Protein AF-A6JVK9-F1 (afdb_monomer_lite)

Secondary structure (DSSP, 8-state):
-HHHHHTTT-SS--HHHHHHHHHHHH-S-HHHHHHHHTT--S-GGGGGGGGGT-HHHHS-HHHHTTPPP----TT--SS--GGGG-TTT-GGGS-HHHHHT--SEEEEEEEE-TTHHHHHHHHHHHHHTT--EEEEEEEEEETTGGGGGSTTT--HHHHHHHHHHHHHHHHH-

Foldseek 3Di:
DLLLVQQCPFPPDHNLNVLVVLVVVQDPDVVLSVCVVQLENAAPPCPVLCVLVQLVVQPDPVSCPVPDDDHGRHHPDVDDGVVVQDCVSPVSNDDLVVLLPDAAEEAEAEQNESCRSSSSSVQVSSVVSPHHYHYDYHDHDYPPLLVQCDPPRVDPSNVVVVVVVVVVVVVPD

Sequence (173 aa):
MPSHREYEHGPFLSREIGIKLAHLYVTEDIALHQAMQRNEHMPQGSRHLFKFVNWSDFLPEKYKKNHVYNEPTLGKLNVFYPALMDSRLSPLLASDSQLQSLPLTYILTCEHDVLRDEGLIYITRLRNVGVQVAHDHIEEGIHGVMSLIAMPYNLQLGLKVGEKYISWLEKNL

Radius of gyration: 17.11 Å; chains: 1; bounding box: 40×34×46 Å

Organism: Rattus norvegicus (NCBI:txid10116)

Structure (mmCIF, N/CA/C/O backbone):
data_AF-A6JVK9-F1
#
_entry.id   AF-A6JVK9-F1
#
loop_
_atom_site.group_PDB
_atom_site.id
_atom_site.type_symbol
_atom_site.label_atom_id
_atom_site.label_alt_id
_atom_site.label_comp_id
_atom_site.label_asym_id
_atom_site.label_entity_id
_atom_site.label_seq_id
_atom_site.pdbx_PDB_ins_code
_atom_site.Cartn_x
_atom_site.Cartn_y
_atom_site.Cartn_z
_atom_site.occupancy
_atom_site.B_iso_or_equiv
_atom_site.auth_seq_id
_atom_site.auth_comp_id
_atom_site.auth_asym_id
_atom_site.auth_atom_id
_atom_site.pdbx_PDB_model_num
ATOM 1 N N . MET A 1 1 ? 2.927 8.130 -6.822 1.00 93.56 1 MET A N 1
ATOM 2 C CA . MET A 1 1 ? 1.633 8.806 -6.594 1.00 93.56 1 MET A CA 1
ATOM 3 C C . MET A 1 1 ? 1.895 10.147 -5.897 1.00 93.56 1 MET A C 1
ATOM 5 O O . MET A 1 1 ? 3.062 10.380 -5.575 1.00 93.56 1 MET A O 1
ATOM 9 N N . PRO A 1 2 ? 0.915 11.055 -5.735 1.00 97.06 2 PRO A N 1
ATOM 10 C CA . PRO A 1 2 ? 1.065 12.268 -4.923 1.00 97.06 2 PRO A CA 1
ATOM 11 C C . PRO A 1 2 ? 1.734 12.039 -3.558 1.00 97.06 2 PRO A C 1
ATOM 13 O O . PRO A 1 2 ? 2.729 12.700 -3.264 1.00 97.06 2 PRO A O 1
ATOM 16 N N . SER A 1 3 ? 1.299 11.039 -2.784 1.00 97.56 3 SER A N 1
ATOM 17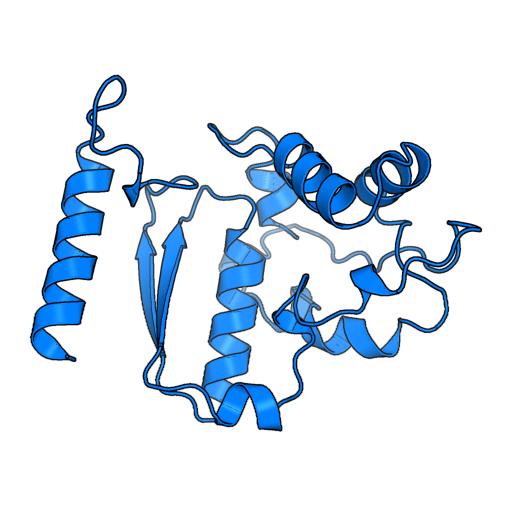 C CA . SER A 1 3 ? 1.880 10.678 -1.476 1.00 97.56 3 SER A CA 1
ATOM 18 C C . SER A 1 3 ? 3.382 10.372 -1.542 1.00 97.56 3 SER A C 1
ATOM 20 O O . SER A 1 3 ? 4.144 10.812 -0.685 1.00 97.56 3 SER A O 1
ATOM 22 N N . HIS A 1 4 ? 3.843 9.692 -2.600 1.00 96.06 4 HIS A N 1
ATOM 23 C CA . HIS A 1 4 ? 5.269 9.403 -2.824 1.00 96.06 4 HIS A CA 1
ATOM 24 C C . HIS A 1 4 ? 6.124 10.662 -2.984 1.00 96.06 4 HIS A C 1
ATOM 26 O O . HIS A 1 4 ? 7.327 10.588 -2.760 1.00 96.06 4 HIS A O 1
ATOM 32 N N . ARG A 1 5 ? 5.529 11.775 -3.433 1.00 95.56 5 ARG A N 1
ATOM 33 C CA . ARG A 1 5 ? 6.214 13.061 -3.631 1.00 95.56 5 ARG A CA 1
ATOM 34 C C . ARG A 1 5 ? 6.097 13.939 -2.390 1.00 95.56 5 ARG A C 1
ATOM 36 O O . ARG A 1 5 ? 7.072 14.549 -1.979 1.00 95.56 5 ARG A O 1
ATOM 43 N N . GLU A 1 6 ? 4.909 13.995 -1.794 1.00 96.69 6 GLU A N 1
ATOM 44 C CA . GLU A 1 6 ? 4.633 14.825 -0.614 1.00 96.69 6 GLU A CA 1
ATOM 45 C C . GLU A 1 6 ? 5.369 14.324 0.629 1.00 96.69 6 GLU A C 1
ATOM 47 O O . GLU A 1 6 ? 5.877 15.125 1.411 1.00 96.69 6 GLU A O 1
ATOM 52 N N . TYR A 1 7 ? 5.474 13.003 0.775 1.00 97.31 7 TYR A N 1
ATOM 53 C CA . TYR A 1 7 ? 6.072 12.352 1.939 1.00 97.31 7 TYR A CA 1
ATOM 54 C C . TYR A 1 7 ? 7.307 11.532 1.569 1.00 97.31 7 TYR A C 1
ATOM 56 O O . TYR A 1 7 ? 7.645 10.574 2.258 1.00 97.31 7 TYR A O 1
ATOM 64 N N . GLU A 1 8 ? 8.017 11.919 0.502 1.00 97.31 8 GLU A N 1
ATOM 65 C CA . GLU A 1 8 ? 9.214 11.218 0.011 1.00 97.31 8 GLU A CA 1
ATOM 66 C C . GLU A 1 8 ? 10.233 10.931 1.126 1.00 97.31 8 GLU A C 1
ATOM 68 O O . GLU A 1 8 ? 10.830 9.855 1.160 1.00 97.31 8 GLU A O 1
ATOM 73 N N . HIS A 1 9 ? 10.371 11.863 2.072 1.00 97.56 9 HIS A N 1
ATOM 74 C CA . HIS A 1 9 ? 11.289 11.795 3.211 1.00 97.56 9 HIS A CA 1
ATOM 75 C C . HIS A 1 9 ? 10.580 11.531 4.550 1.00 97.56 9 HIS A C 1
ATOM 77 O O . HIS A 1 9 ? 11.063 11.959 5.598 1.00 97.56 9 HIS A O 1
ATOM 83 N N . GLY A 1 10 ? 9.421 10.865 4.521 1.00 94.06 10 GLY A N 1
ATOM 84 C CA . GLY A 1 10 ? 8.652 10.530 5.718 1.00 94.06 10 GLY A CA 1
ATOM 85 C C . GLY A 1 10 ? 9.472 9.764 6.772 1.00 94.06 10 GLY A C 1
ATOM 86 O O . GLY A 1 10 ? 10.404 9.027 6.426 1.00 94.06 10 GLY A O 1
ATOM 87 N N . PRO A 1 11 ? 9.154 9.927 8.070 1.00 91.19 11 PRO A N 1
ATOM 88 C CA . PRO A 1 11 ? 9.842 9.210 9.137 1.00 91.19 11 PRO A CA 1
ATOM 89 C C . PRO A 1 11 ? 9.542 7.706 9.059 1.00 91.19 11 PRO A C 1
ATOM 91 O O . PRO A 1 11 ? 8.420 7.307 8.754 1.00 91.19 11 PRO A O 1
ATOM 94 N N . PHE A 1 12 ? 10.540 6.873 9.374 1.00 91.56 12 PHE A N 1
ATOM 95 C CA . PHE A 1 12 ? 10.503 5.395 9.365 1.00 91.56 12 PHE A CA 1
ATOM 96 C C . PHE A 1 12 ? 10.340 4.738 7.988 1.00 91.56 12 PHE A C 1
ATOM 98 O O . PHE A 1 12 ? 11.083 3.806 7.681 1.00 91.56 12 PHE A O 1
ATOM 105 N N . LEU A 1 13 ? 9.430 5.237 7.149 1.00 96.62 13 LEU A N 1
ATOM 106 C CA . LEU A 1 13 ? 9.265 4.811 5.764 1.00 96.62 13 LEU A CA 1
ATOM 107 C C . LEU A 1 13 ? 9.352 6.014 4.823 1.00 96.62 13 LEU A C 1
ATOM 109 O O . LEU A 1 13 ? 8.363 6.685 4.534 1.00 96.62 13 LEU A O 1
ATOM 113 N N . SER A 1 14 ? 10.555 6.244 4.304 1.00 97.88 14 SER A N 1
ATOM 114 C CA . SER A 1 14 ? 10.755 7.102 3.140 1.00 97.88 14 SER A CA 1
ATOM 115 C C . SER A 1 14 ? 10.404 6.345 1.857 1.00 97.88 14 SER A C 1
ATOM 117 O O . SER A 1 14 ? 10.380 5.108 1.823 1.00 97.88 14 SER A O 1
ATOM 119 N N . ARG A 1 15 ? 10.211 7.073 0.755 1.00 97.56 15 ARG A N 1
ATOM 120 C CA . ARG A 1 15 ? 10.033 6.467 -0.574 1.00 97.56 15 ARG A CA 1
ATOM 121 C C . ARG A 1 15 ? 11.216 5.571 -0.950 1.00 97.56 15 ARG A C 1
ATOM 123 O O . ARG A 1 15 ? 11.020 4.510 -1.535 1.00 97.56 15 ARG A O 1
ATOM 130 N N . GLU A 1 16 ? 12.435 5.983 -0.610 1.00 97.19 16 GLU A N 1
ATOM 131 C CA . GLU A 1 16 ? 13.648 5.202 -0.866 1.00 97.19 16 GLU A CA 1
ATOM 132 C C . GLU A 1 16 ? 13.637 3.873 -0.101 1.00 97.19 16 GLU A C 1
ATOM 134 O O . GLU A 1 16 ? 13.907 2.827 -0.693 1.00 97.19 16 GLU A O 1
ATOM 139 N N . ILE A 1 17 ? 13.264 3.892 1.185 1.00 97.50 17 ILE A N 1
ATOM 140 C CA . ILE A 1 17 ? 13.125 2.673 1.992 1.00 97.50 17 ILE A CA 1
ATOM 141 C C . ILE A 1 17 ? 12.027 1.780 1.405 1.00 97.50 17 ILE A C 1
ATOM 143 O O . ILE A 1 17 ? 12.253 0.583 1.245 1.00 97.50 17 ILE A O 1
ATOM 147 N N . GLY A 1 18 ? 10.881 2.344 1.010 1.00 97.25 18 GLY A N 1
ATOM 148 C CA . GLY A 1 18 ? 9.802 1.594 0.359 1.00 97.25 18 GLY A CA 1
ATOM 149 C C . GLY A 1 18 ? 10.259 0.891 -0.924 1.00 97.25 18 GLY A C 1
ATOM 150 O O . GLY A 1 18 ? 10.060 -0.314 -1.077 1.00 97.25 18 GLY A O 1
ATOM 151 N N . ILE A 1 19 ? 10.960 1.606 -1.812 1.00 97.19 19 ILE A N 1
ATOM 152 C CA . ILE A 1 19 ? 11.554 1.025 -3.028 1.00 97.19 19 ILE A CA 1
ATOM 153 C C . ILE A 1 19 ? 12.593 -0.042 -2.671 1.00 97.19 19 ILE A C 1
ATOM 155 O O . ILE A 1 19 ? 12.658 -1.088 -3.318 1.00 97.19 19 ILE A O 1
ATOM 159 N N . LYS A 1 20 ? 13.405 0.187 -1.633 1.00 96.81 20 LYS A N 1
ATOM 160 C CA . LYS A 1 20 ? 14.394 -0.787 -1.173 1.00 96.81 20 LYS A CA 1
ATOM 161 C C . LYS A 1 20 ? 13.724 -2.084 -0.710 1.00 96.81 20 LYS A C 1
ATOM 163 O O . LYS A 1 20 ? 14.137 -3.147 -1.153 1.00 96.81 20 LYS A O 1
ATOM 168 N N . LEU A 1 21 ? 12.685 -2.017 0.115 1.00 95.81 21 LEU A N 1
ATOM 169 C CA . LEU A 1 21 ? 11.964 -3.206 0.577 1.00 95.81 21 LEU A CA 1
ATOM 170 C C . LEU A 1 21 ? 11.278 -3.940 -0.583 1.00 95.81 21 LEU A C 1
ATOM 172 O O . LEU A 1 21 ? 11.395 -5.159 -0.693 1.00 95.81 21 LEU A O 1
ATOM 176 N N . ALA A 1 22 ? 10.628 -3.200 -1.485 1.00 95.44 22 ALA A N 1
ATOM 177 C CA . ALA A 1 22 ? 9.940 -3.781 -2.631 1.00 95.44 22 ALA A CA 1
ATOM 178 C C . ALA A 1 22 ? 10.903 -4.455 -3.624 1.00 95.44 22 ALA A C 1
ATOM 180 O O . ALA A 1 22 ? 10.606 -5.550 -4.094 1.00 95.44 22 ALA A O 1
ATOM 181 N N . HIS A 1 23 ? 12.067 -3.861 -3.921 1.00 95.56 23 HIS A N 1
ATOM 182 C CA . HIS A 1 23 ? 13.029 -4.516 -4.815 1.00 95.56 23 HIS A CA 1
ATOM 183 C C . HIS A 1 23 ? 13.624 -5.775 -4.176 1.00 95.56 23 HIS A C 1
ATOM 185 O O . HIS A 1 23 ? 13.688 -6.787 -4.860 1.00 95.56 23 HIS A O 1
ATOM 191 N N . LEU A 1 24 ? 13.965 -5.755 -2.876 1.00 96.75 24 LEU A N 1
ATOM 192 C CA . LEU A 1 24 ? 14.542 -6.913 -2.175 1.00 96.75 24 LEU A CA 1
ATOM 193 C C . LEU A 1 24 ? 13.576 -8.098 -2.093 1.00 96.75 24 LEU A C 1
ATOM 195 O O . LEU A 1 24 ? 14.017 -9.240 -2.029 1.00 96.75 24 LEU A O 1
ATOM 199 N N . TYR A 1 25 ? 12.266 -7.843 -2.122 1.00 96.12 25 TYR A N 1
ATOM 200 C CA . TYR A 1 25 ? 11.275 -8.907 -2.275 1.00 96.12 25 TYR A CA 1
ATOM 201 C C . TYR A 1 25 ? 11.396 -9.619 -3.633 1.00 96.12 25 TYR A C 1
ATOM 203 O O . TYR A 1 25 ? 11.130 -10.814 -3.740 1.00 96.12 25 TYR A O 1
ATOM 211 N N . VAL A 1 26 ? 11.772 -8.885 -4.683 1.00 96.88 26 VAL A N 1
ATOM 212 C CA . VAL A 1 26 ? 11.848 -9.385 -6.061 1.00 96.88 26 VAL A CA 1
ATOM 213 C C . VAL A 1 26 ? 13.215 -9.996 -6.370 1.00 96.88 26 VAL A C 1
ATOM 215 O O . VAL A 1 26 ? 13.277 -11.057 -6.987 1.00 96.88 26 VAL A O 1
ATOM 218 N N . THR A 1 27 ? 14.302 -9.305 -6.016 1.00 96.56 27 THR A N 1
ATOM 219 C CA . THR A 1 27 ? 15.685 -9.653 -6.377 1.00 96.56 27 THR A CA 1
ATOM 220 C C . THR A 1 27 ? 16.701 -8.771 -5.635 1.00 96.56 27 THR A C 1
ATOM 222 O O . THR A 1 27 ? 16.387 -7.661 -5.211 1.00 96.56 27 THR A O 1
ATOM 225 N N . GLU A 1 28 ? 17.953 -9.222 -5.549 1.00 95.44 28 GLU A N 1
ATOM 226 C CA . GLU A 1 28 ? 19.092 -8.413 -5.078 1.00 95.44 28 GLU A CA 1
ATOM 227 C C . GLU A 1 28 ? 19.727 -7.554 -6.199 1.00 95.44 28 GLU A C 1
ATOM 229 O O . GLU A 1 28 ? 20.720 -6.860 -5.978 1.00 95.44 28 GLU A O 1
ATOM 234 N N . ASP A 1 29 ? 19.170 -7.578 -7.417 1.00 94.00 29 ASP A N 1
ATOM 235 C CA . ASP A 1 29 ? 19.654 -6.787 -8.554 1.00 94.00 29 ASP A CA 1
ATOM 236 C C . ASP A 1 29 ? 19.411 -5.275 -8.371 1.00 94.00 29 ASP A C 1
ATOM 238 O O . ASP A 1 29 ? 18.281 -4.772 -8.409 1.00 94.00 29 ASP A O 1
ATOM 242 N N . ILE A 1 30 ? 20.510 -4.526 -8.264 1.00 94.62 30 ILE A N 1
ATOM 243 C CA . ILE A 1 30 ? 20.525 -3.065 -8.128 1.00 94.62 30 ILE A CA 1
ATOM 244 C C . ILE A 1 30 ? 19.909 -2.371 -9.358 1.00 94.62 30 ILE A C 1
ATOM 246 O O . ILE A 1 30 ? 19.360 -1.271 -9.229 1.00 94.62 30 ILE A O 1
ATOM 250 N N . ALA A 1 31 ? 19.937 -2.991 -10.543 1.00 95.75 31 ALA A N 1
ATOM 251 C CA . ALA A 1 31 ? 19.317 -2.417 -11.736 1.00 95.75 31 ALA A CA 1
ATOM 252 C C . ALA A 1 31 ? 17.796 -2.268 -11.571 1.00 95.75 31 ALA A C 1
ATOM 254 O O . ALA A 1 31 ? 17.234 -1.258 -12.008 1.00 95.75 31 ALA A O 1
ATOM 255 N N . LEU A 1 32 ? 17.132 -3.208 -10.881 1.00 96.88 32 LEU A N 1
ATOM 256 C CA . LEU A 1 32 ? 15.710 -3.078 -10.559 1.00 96.88 32 LEU A CA 1
ATOM 257 C C . LEU A 1 32 ? 15.469 -1.905 -9.605 1.00 96.88 32 LEU A C 1
ATOM 259 O O . LEU A 1 32 ? 14.584 -1.090 -9.861 1.00 96.88 32 LEU A O 1
ATOM 263 N N . HIS A 1 33 ? 16.275 -1.777 -8.548 1.00 96.44 33 HIS A N 1
ATOM 264 C CA . HIS A 1 33 ? 16.167 -0.666 -7.597 1.00 96.44 33 HIS A CA 1
ATOM 265 C C . HIS A 1 33 ? 16.235 0.696 -8.310 1.00 96.44 33 HIS A C 1
ATOM 267 O O . HIS A 1 33 ? 15.358 1.548 -8.144 1.00 96.44 33 HIS A O 1
ATOM 273 N N . GLN A 1 34 ? 17.233 0.875 -9.177 1.00 96.38 34 GLN A N 1
ATOM 274 C CA . GLN A 1 34 ? 17.413 2.095 -9.964 1.00 96.38 34 GLN A CA 1
ATOM 275 C C . GLN A 1 34 ? 16.257 2.343 -10.948 1.00 96.38 34 GLN A C 1
ATOM 277 O O . GLN A 1 34 ? 15.809 3.480 -11.113 1.00 96.38 34 GLN A O 1
ATOM 282 N N . ALA A 1 35 ? 15.743 1.293 -11.596 1.00 96.81 35 ALA A N 1
ATOM 283 C CA . ALA A 1 35 ? 14.586 1.401 -12.482 1.00 96.81 35 ALA A CA 1
ATOM 284 C C . ALA A 1 35 ? 13.306 1.778 -11.711 1.00 96.81 35 ALA A C 1
ATOM 286 O O . ALA A 1 35 ? 12.500 2.574 -12.196 1.00 96.81 35 ALA A O 1
ATOM 287 N N . MET A 1 36 ? 13.118 1.274 -10.488 1.00 95.88 36 MET A N 1
ATOM 288 C CA . MET A 1 36 ? 11.991 1.648 -9.627 1.00 95.88 36 MET A CA 1
ATOM 289 C C . MET A 1 36 ? 12.052 3.119 -9.210 1.00 95.88 36 MET A C 1
ATOM 291 O O . MET A 1 36 ? 11.035 3.813 -9.280 1.00 95.88 36 MET A O 1
ATOM 295 N N . GLN A 1 37 ? 13.240 3.634 -8.878 1.00 95.25 37 GLN A N 1
ATOM 296 C CA . GLN A 1 37 ? 13.438 5.056 -8.570 1.00 95.25 37 GLN A CA 1
ATOM 297 C C . GLN A 1 37 ? 13.007 5.979 -9.717 1.00 95.25 37 GLN A C 1
ATOM 299 O O . GLN A 1 37 ? 12.449 7.046 -9.453 1.00 95.25 37 GLN A O 1
ATOM 304 N N . ARG A 1 38 ? 13.205 5.554 -10.971 1.00 95.06 38 ARG A N 1
ATOM 305 C CA . ARG A 1 38 ? 12.840 6.311 -12.182 1.00 95.06 38 ARG A CA 1
ATOM 306 C C . ARG A 1 38 ? 11.456 5.986 -12.751 1.00 95.06 38 ARG A C 1
ATOM 308 O O . ARG A 1 38 ? 11.061 6.590 -13.740 1.00 95.06 38 ARG A O 1
ATOM 315 N N . ASN A 1 39 ? 10.700 5.077 -12.129 1.00 94.44 39 ASN A N 1
ATOM 316 C CA . ASN A 1 39 ? 9.415 4.589 -12.649 1.00 94.44 39 ASN A CA 1
ATOM 317 C C . ASN A 1 39 ? 9.531 3.888 -14.030 1.00 94.44 39 ASN A C 1
ATOM 319 O O . ASN A 1 39 ? 8.678 4.043 -14.904 1.00 94.44 39 ASN A O 1
ATOM 323 N N . GLU A 1 40 ? 10.606 3.112 -14.214 1.00 96.12 40 GLU A N 1
ATOM 324 C CA . GLU A 1 40 ? 11.013 2.437 -15.465 1.00 96.12 40 GLU A CA 1
ATOM 325 C C . GLU A 1 40 ? 11.058 0.897 -15.347 1.00 96.12 40 GLU A C 1
ATOM 327 O O . GLU A 1 40 ? 11.579 0.198 -16.215 1.00 96.12 40 GLU A O 1
ATOM 332 N N . HIS A 1 41 ? 10.567 0.349 -14.234 1.00 95.62 41 HIS A N 1
ATOM 333 C CA . HIS A 1 41 ? 10.747 -1.058 -13.857 1.00 95.62 41 HIS A CA 1
ATOM 334 C C . HIS A 1 41 ? 9.725 -2.014 -14.488 1.00 95.62 41 HIS A C 1
ATOM 336 O O . HIS A 1 41 ? 9.930 -3.225 -14.481 1.00 95.62 41 HIS A O 1
ATOM 342 N N . MET A 1 42 ? 8.619 -1.494 -15.022 1.00 95.94 42 MET A N 1
ATOM 343 C CA . MET A 1 42 ? 7.503 -2.323 -15.472 1.00 95.94 42 MET A CA 1
ATOM 344 C C . MET A 1 42 ? 7.712 -2.844 -16.907 1.00 95.94 42 MET A C 1
ATOM 346 O O . MET A 1 42 ? 8.148 -2.094 -17.787 1.00 95.94 42 MET A O 1
ATOM 350 N N . PRO A 1 43 ? 7.396 -4.123 -17.192 1.00 94.88 43 PRO A N 1
ATOM 351 C CA . PRO A 1 43 ? 7.636 -4.722 -18.505 1.00 94.88 43 PRO A CA 1
ATOM 352 C C . PRO A 1 43 ? 6.663 -4.187 -19.568 1.00 94.88 43 PRO A C 1
ATOM 354 O O . PRO A 1 43 ? 5.540 -3.793 -19.252 1.00 94.88 43 PRO A O 1
ATOM 357 N N . GLN A 1 44 ? 7.047 -4.241 -20.849 1.00 93.19 44 GLN A N 1
ATOM 358 C CA . GLN A 1 44 ? 6.266 -3.685 -21.973 1.00 93.19 44 GLN A CA 1
ATOM 359 C C . GLN A 1 44 ? 4.808 -4.189 -22.033 1.00 93.19 44 GLN A C 1
ATOM 361 O O . GLN A 1 44 ? 3.897 -3.426 -22.347 1.00 93.19 44 GLN A O 1
ATOM 366 N N . GLY A 1 45 ? 4.568 -5.460 -21.690 1.00 92.06 45 GLY A N 1
ATOM 367 C CA . GLY A 1 45 ? 3.236 -6.083 -21.714 1.00 92.06 45 GLY A CA 1
ATOM 368 C C . GLY A 1 45 ? 2.309 -5.705 -20.550 1.00 92.06 45 GLY A C 1
ATOM 369 O O . GLY A 1 45 ? 1.139 -6.084 -20.550 1.00 92.06 45 GLY A O 1
ATOM 370 N N . SER A 1 46 ? 2.791 -4.947 -19.562 1.00 94.75 46 SER A N 1
ATOM 371 C CA . SER A 1 46 ? 2.035 -4.655 -18.334 1.00 94.75 46 SER A CA 1
ATOM 372 C C . SER A 1 46 ? 1.045 -3.492 -18.456 1.00 94.75 46 SER A C 1
ATOM 374 O O . SER A 1 46 ? 0.352 -3.189 -17.490 1.00 94.75 46 SER A O 1
ATOM 376 N N . ARG A 1 47 ? 0.921 -2.847 -19.631 1.00 94.38 47 ARG A N 1
ATOM 377 C CA . ARG A 1 47 ? 0.100 -1.628 -19.794 1.00 94.38 47 ARG A CA 1
ATOM 378 C C . ARG A 1 47 ? -1.338 -1.780 -19.282 1.00 94.38 47 ARG A C 1
ATOM 380 O O . ARG A 1 47 ? -1.878 -0.881 -18.648 1.00 94.38 47 ARG A O 1
ATOM 387 N N . HIS A 1 48 ? -1.942 -2.938 -19.528 1.00 93.69 48 HIS A N 1
ATOM 388 C CA . HIS A 1 48 ? -3.312 -3.251 -19.126 1.00 93.69 48 HIS A CA 1
ATOM 389 C C . HIS A 1 48 ? -3.534 -3.264 -17.600 1.00 93.69 48 HIS A C 1
ATOM 391 O O . HIS A 1 48 ? -4.683 -3.200 -17.167 1.00 93.69 48 HIS A O 1
ATOM 397 N N . LEU A 1 49 ? -2.467 -3.339 -16.795 1.00 93.88 49 LEU A N 1
ATOM 398 C CA . LEU A 1 49 ? -2.527 -3.320 -15.332 1.00 93.88 49 LEU A CA 1
ATOM 399 C C . LEU A 1 49 ? -2.680 -1.901 -14.764 1.00 93.88 49 LEU A C 1
ATOM 401 O O . LEU A 1 49 ? -3.239 -1.737 -13.682 1.00 93.88 49 LEU A O 1
ATOM 405 N N . PHE A 1 50 ? -2.256 -0.856 -15.489 1.00 92.00 50 PHE A N 1
ATOM 406 C CA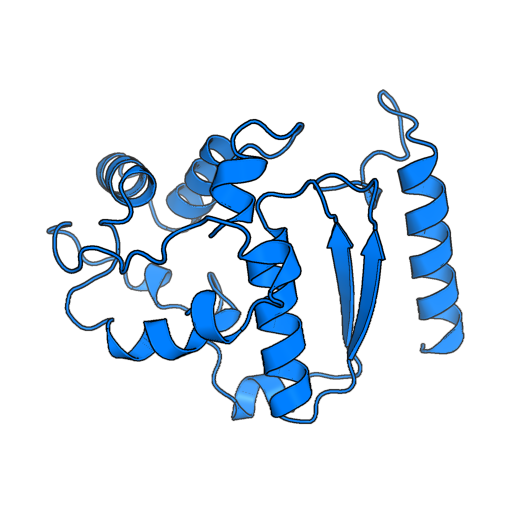 . PHE A 1 50 ? -2.273 0.518 -14.960 1.00 92.00 50 PHE A CA 1
ATOM 407 C C . PHE A 1 50 ? -3.670 1.100 -14.782 1.00 92.00 50 PHE A C 1
ATOM 409 O O . PHE A 1 50 ? -3.847 2.005 -13.970 1.00 92.00 50 PHE A O 1
ATOM 416 N N . LYS A 1 51 ? -4.681 0.505 -15.425 1.00 92.19 51 LYS A N 1
ATOM 417 C CA . LYS A 1 51 ? -6.092 0.817 -15.164 1.00 92.19 51 LYS A CA 1
ATOM 418 C C . LYS A 1 51 ? -6.498 0.614 -13.698 1.00 92.19 51 LYS A C 1
ATOM 420 O O . LYS A 1 51 ? -7.513 1.150 -13.288 1.00 92.19 51 LYS A O 1
ATOM 425 N N . PHE A 1 52 ? -5.743 -0.173 -12.924 1.00 92.50 52 PHE A N 1
ATOM 426 C CA . PHE A 1 52 ? -6.022 -0.434 -11.509 1.00 92.50 52 PHE A CA 1
ATOM 427 C C . PHE A 1 52 ? -5.319 0.531 -10.551 1.00 92.50 52 PHE A C 1
ATOM 429 O O . PHE A 1 52 ? -5.652 0.569 -9.372 1.00 92.50 52 PHE A O 1
ATOM 436 N N . VAL A 1 53 ? -4.332 1.285 -11.039 1.00 91.19 53 VAL A N 1
ATOM 437 C CA . VAL A 1 53 ? -3.476 2.156 -10.215 1.00 91.19 53 VAL A CA 1
ATOM 438 C C . VAL A 1 53 ? -3.397 3.579 -10.768 1.00 91.19 53 VAL A C 1
ATOM 440 O O . VAL A 1 53 ? -2.526 4.358 -10.375 1.00 91.19 53 VAL A O 1
ATOM 443 N N . ASN A 1 54 ? -4.295 3.936 -11.694 1.00 93.62 54 ASN A N 1
ATOM 444 C CA . ASN A 1 54 ? -4.378 5.289 -12.217 1.00 93.62 54 ASN A CA 1
ATOM 445 C C . ASN A 1 54 ? -4.919 6.247 -11.148 1.00 93.62 54 ASN A C 1
ATOM 447 O O . ASN A 1 54 ? -6.122 6.465 -11.011 1.00 93.62 54 ASN A O 1
ATOM 451 N N . TRP A 1 55 ? -4.011 6.837 -10.377 1.00 94.62 55 TRP A N 1
ATOM 452 C CA . TRP A 1 55 ? -4.377 7.715 -9.276 1.00 94.62 55 TRP A CA 1
ATOM 453 C C . TRP A 1 55 ? -5.136 8.974 -9.727 1.00 94.62 55 TRP A C 1
ATOM 455 O O . TRP A 1 55 ? -5.849 9.551 -8.907 1.00 94.62 55 TRP A O 1
ATOM 465 N N . SER A 1 56 ? -5.057 9.386 -11.005 1.00 94.62 56 SER A N 1
ATOM 466 C CA . SER A 1 56 ? -5.880 10.497 -11.510 1.00 94.62 56 SER A CA 1
ATOM 467 C C . SER A 1 56 ? -7.366 10.169 -11.516 1.00 94.62 56 SER A C 1
ATOM 469 O O . SER A 1 56 ? -8.182 11.081 -11.407 1.00 94.62 56 SER A O 1
ATOM 471 N N . ASP A 1 57 ? -7.714 8.890 -11.629 1.00 93.94 57 ASP A N 1
ATOM 472 C CA . ASP A 1 57 ? -9.099 8.435 -11.726 1.00 93.94 57 ASP A CA 1
ATOM 473 C C . ASP A 1 57 ? -9.649 8.058 -10.348 1.00 93.94 57 ASP A C 1
ATOM 475 O O . ASP A 1 57 ? -10.831 8.250 -10.074 1.00 93.94 57 ASP A O 1
ATOM 479 N N . PHE A 1 58 ? -8.784 7.548 -9.464 1.00 94.69 58 PHE A N 1
ATOM 480 C CA . PHE A 1 58 ? -9.207 6.953 -8.194 1.00 94.69 58 PHE A CA 1
ATOM 481 C C . PHE A 1 58 ? -9.034 7.847 -6.967 1.00 94.69 58 PHE A C 1
ATOM 483 O O . PHE A 1 58 ? -9.764 7.670 -5.992 1.00 94.69 58 PHE A O 1
ATOM 490 N N . LEU A 1 59 ? -8.077 8.780 -6.961 1.00 96.94 59 LEU A N 1
ATOM 491 C CA . LEU A 1 59 ? -7.898 9.638 -5.791 1.00 96.94 59 LEU A CA 1
ATOM 492 C C . LEU A 1 59 ? -8.956 10.751 -5.761 1.00 96.94 59 LEU A C 1
ATOM 494 O O . LEU A 1 59 ? -9.277 11.322 -6.799 1.00 96.94 59 LEU A O 1
ATOM 498 N N . PRO A 1 60 ? -9.472 11.125 -4.581 1.00 95.06 60 PRO A N 1
ATOM 499 C CA . PRO A 1 60 ? -10.212 12.373 -4.407 1.00 95.06 60 PRO A CA 1
ATOM 500 C C . PRO A 1 60 ? -9.394 13.615 -4.800 1.00 95.06 60 PRO A C 1
ATOM 502 O O . PRO A 1 60 ? -8.182 13.660 -4.583 1.00 95.06 60 PRO A O 1
ATOM 505 N N . GLU A 1 61 ? -10.060 14.670 -5.285 1.00 95.31 61 GLU A N 1
ATOM 506 C CA . GLU A 1 61 ? -9.409 15.922 -5.729 1.00 95.31 61 GLU A CA 1
ATOM 507 C C . GLU A 1 61 ? -8.479 16.545 -4.675 1.00 95.31 61 GLU A C 1
ATOM 509 O O . GLU A 1 61 ? -7.405 17.045 -5.014 1.00 95.31 61 GLU A O 1
ATOM 514 N N . LYS A 1 62 ? -8.826 16.433 -3.382 1.00 95.44 62 LYS A N 1
ATOM 515 C CA . LYS A 1 62 ? -7.996 16.951 -2.280 1.00 95.44 62 LYS A CA 1
ATOM 516 C C . LYS A 1 62 ? -6.575 16.362 -2.245 1.00 95.44 62 LYS A C 1
ATOM 518 O O . LYS A 1 62 ? -5.665 17.024 -1.754 1.00 95.44 62 LYS A O 1
ATOM 523 N N . TYR A 1 63 ? -6.380 15.154 -2.782 1.00 96.81 63 TYR A N 1
ATOM 524 C CA . TYR A 1 63 ? -5.082 14.474 -2.831 1.00 96.81 63 TYR A CA 1
ATOM 525 C C . TYR A 1 63 ? -4.350 14.660 -4.166 1.00 96.81 63 TYR A C 1
ATOM 527 O O . TYR A 1 63 ? -3.127 14.554 -4.208 1.00 96.81 63 TYR A O 1
ATOM 535 N N . LYS A 1 64 ? -5.065 14.970 -5.258 1.00 95.81 64 LYS A N 1
ATOM 536 C CA . LYS A 1 64 ? -4.441 15.249 -6.564 1.00 95.81 64 LYS A CA 1
ATOM 537 C C . LYS A 1 64 ? -3.693 16.582 -6.553 1.00 95.81 64 LYS A C 1
ATOM 539 O O . LYS A 1 64 ? -2.598 16.666 -7.106 1.00 95.81 64 LYS A O 1
ATOM 544 N N . LYS A 1 65 ? -4.260 17.605 -5.899 1.00 91.38 65 LYS A N 1
ATOM 545 C CA . LYS A 1 65 ? -3.698 18.968 -5.799 1.00 91.38 65 LYS A CA 1
ATOM 546 C C . LYS A 1 65 ? -3.205 19.466 -7.170 1.00 91.38 65 LYS A C 1
ATOM 548 O O . LYS A 1 65 ? -3.966 19.482 -8.128 1.00 91.38 65 LYS A O 1
ATOM 553 N N . ASN A 1 66 ? -1.940 19.868 -7.273 1.00 92.31 66 ASN A N 1
ATOM 554 C CA . ASN A 1 66 ? -1.280 20.301 -8.506 1.00 92.31 66 ASN A CA 1
ATOM 555 C C . ASN A 1 66 ? -0.375 19.214 -9.118 1.00 92.31 66 ASN A C 1
ATOM 557 O O . ASN A 1 66 ? 0.444 19.514 -9.990 1.00 92.31 66 ASN A O 1
ATOM 561 N N . HIS A 1 67 ? -0.477 17.961 -8.662 1.00 94.56 67 HIS A N 1
ATOM 562 C CA . HIS A 1 67 ? 0.333 16.874 -9.203 1.00 94.56 67 HIS A CA 1
ATOM 563 C C . HIS A 1 67 ? -0.138 16.499 -10.604 1.00 94.56 67 HIS A C 1
ATOM 565 O O . HIS A 1 67 ? -1.325 16.327 -10.863 1.00 94.56 67 HIS A O 1
ATOM 571 N N . VAL A 1 68 ? 0.823 16.284 -11.501 1.00 93.00 68 VAL A N 1
ATOM 572 C CA . VAL A 1 68 ? 0.563 15.768 -12.850 1.00 93.00 68 VAL A CA 1
ATOM 573 C C . VAL A 1 68 ? 0.748 14.253 -12.869 1.00 93.00 68 VAL A C 1
ATOM 575 O O . VAL A 1 68 ? 1.784 13.739 -12.414 1.00 93.00 68 VAL A O 1
ATOM 578 N N . TYR A 1 69 ? -0.249 13.545 -13.405 1.00 92.56 69 TYR A N 1
ATOM 579 C CA . TYR A 1 69 ? -0.171 12.110 -13.663 1.00 92.56 69 TYR A CA 1
ATOM 580 C C . TYR A 1 69 ? 0.853 11.819 -14.755 1.00 92.56 69 TYR A C 1
ATOM 582 O O . TYR A 1 69 ? 0.848 12.440 -15.811 1.00 92.56 69 TYR A O 1
ATOM 590 N N . ASN A 1 70 ? 1.757 10.886 -14.464 1.00 89.25 70 ASN A N 1
ATOM 591 C CA . ASN A 1 70 ? 2.769 10.421 -15.399 1.00 89.25 70 ASN A CA 1
ATOM 592 C C . ASN A 1 70 ? 2.703 8.898 -15.440 1.00 89.25 70 ASN A C 1
ATOM 594 O O . ASN A 1 70 ? 2.903 8.245 -14.411 1.00 89.25 70 ASN A O 1
ATOM 598 N N . GLU A 1 71 ? 2.429 8.351 -16.621 1.00 87.81 71 GLU A N 1
ATOM 599 C CA . GLU A 1 71 ? 2.513 6.912 -16.847 1.00 87.81 71 GLU A CA 1
ATOM 600 C C . GLU A 1 71 ? 3.965 6.427 -16.684 1.00 87.81 71 GLU A C 1
ATOM 602 O O . GLU A 1 71 ? 4.909 7.174 -16.964 1.00 87.81 71 GLU A O 1
ATOM 607 N N . PRO A 1 72 ? 4.178 5.180 -16.233 1.00 90.12 72 PRO A N 1
ATOM 608 C CA . PRO A 1 72 ? 5.511 4.599 -16.206 1.00 90.12 72 PRO A CA 1
ATOM 609 C C . PRO A 1 72 ? 6.057 4.385 -17.611 1.00 90.12 72 PRO A C 1
ATOM 611 O O . PRO A 1 72 ? 5.328 4.077 -18.558 1.00 90.12 72 PRO A O 1
ATOM 614 N N . THR A 1 73 ? 7.380 4.468 -17.723 1.00 93.44 73 THR A N 1
ATOM 615 C CA . THR A 1 73 ? 8.062 4.108 -18.964 1.00 93.44 73 THR A CA 1
ATOM 616 C C . THR A 1 73 ? 8.262 2.599 -18.980 1.00 93.44 73 THR A C 1
ATOM 618 O O . THR A 1 73 ? 9.022 2.055 -18.182 1.00 93.44 73 THR A O 1
ATOM 621 N N . LEU A 1 74 ? 7.562 1.912 -19.879 1.00 95.06 74 LEU A N 1
ATOM 622 C CA . LEU A 1 74 ? 7.582 0.452 -19.937 1.00 95.06 74 LEU A CA 1
ATOM 623 C C . LEU A 1 74 ? 8.776 -0.076 -20.745 1.00 95.06 74 LEU A C 1
ATOM 625 O O . LEU A 1 74 ? 9.254 0.580 -21.671 1.00 95.06 74 LEU A O 1
ATOM 629 N N . GLY A 1 75 ? 9.245 -1.278 -20.399 1.00 92.94 75 GLY A N 1
ATOM 630 C CA . GLY A 1 75 ? 10.201 -2.043 -21.213 1.00 92.94 75 GLY A CA 1
ATOM 631 C C . GLY A 1 75 ? 11.644 -1.526 -21.211 1.00 92.94 75 GLY A C 1
ATOM 632 O O . GLY A 1 75 ? 12.423 -1.915 -22.075 1.00 92.94 75 GLY A O 1
ATOM 633 N N . LYS A 1 76 ? 12.013 -0.652 -20.267 1.00 94.44 76 LYS A N 1
ATOM 634 C CA . LYS A 1 76 ? 13.387 -0.132 -20.134 1.00 94.44 76 LYS A CA 1
ATOM 635 C C . LYS A 1 76 ? 14.345 -1.109 -19.464 1.00 94.44 76 LYS A C 1
ATOM 637 O O . LYS A 1 76 ? 15.539 -1.087 -19.752 1.00 94.44 76 LYS A O 1
ATOM 642 N N . LEU A 1 77 ? 13.829 -1.945 -18.570 1.00 92.38 77 LEU A N 1
ATOM 643 C CA . LEU A 1 77 ? 14.604 -2.987 -17.919 1.00 92.38 77 LEU A CA 1
ATOM 644 C C . LEU A 1 77 ? 14.661 -4.219 -18.831 1.00 92.38 77 LEU A C 1
ATOM 646 O O . LEU A 1 77 ? 13.626 -4.783 -19.180 1.00 92.38 77 LEU A O 1
ATOM 650 N N . ASN A 1 78 ? 15.871 -4.634 -19.213 1.00 86.38 78 ASN A N 1
ATOM 651 C CA . ASN A 1 78 ? 16.081 -5.793 -20.094 1.00 86.38 78 ASN A CA 1
ATOM 652 C C . ASN A 1 78 ? 15.737 -7.129 -19.418 1.00 86.38 78 ASN A C 1
ATOM 654 O O . ASN A 1 78 ? 15.515 -8.129 -20.097 1.00 86.38 78 ASN A O 1
ATOM 658 N N . VAL A 1 79 ? 15.718 -7.154 -18.084 1.00 91.88 79 VAL A N 1
ATOM 659 C CA . VAL A 1 79 ? 15.403 -8.342 -17.291 1.00 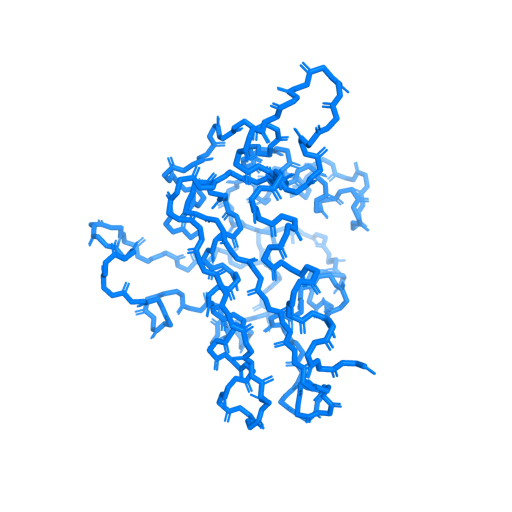91.88 79 VAL A CA 1
ATOM 660 C C . VAL A 1 79 ? 13.915 -8.354 -16.958 1.00 91.88 79 VAL A C 1
ATOM 662 O O . VAL A 1 79 ? 13.349 -7.350 -16.526 1.00 91.88 79 VAL A O 1
ATOM 665 N N . PHE A 1 80 ? 13.280 -9.509 -17.150 1.00 91.25 80 PHE A N 1
ATOM 666 C CA . PHE A 1 80 ? 11.880 -9.721 -16.808 1.00 91.25 80 PHE A CA 1
ATOM 667 C C . PHE A 1 80 ? 11.748 -10.275 -15.388 1.00 91.25 80 PHE A C 1
ATOM 669 O O . PHE A 1 80 ? 12.226 -11.370 -15.099 1.00 91.25 80 PHE A O 1
ATOM 676 N N . TYR A 1 81 ? 11.043 -9.539 -14.528 1.00 95.19 81 TYR A N 1
ATOM 677 C CA . TYR A 1 81 ? 10.738 -9.942 -13.156 1.00 95.19 81 TYR A CA 1
ATOM 678 C C . TYR A 1 81 ? 9.229 -10.203 -13.000 1.00 95.19 81 TYR A C 1
ATOM 680 O O . TYR A 1 81 ? 8.471 -9.248 -12.811 1.00 95.19 81 TYR A O 1
ATOM 688 N N . PRO A 1 82 ? 8.763 -11.470 -13.052 1.00 94.00 82 PRO A N 1
ATOM 689 C CA . PRO A 1 82 ? 7.335 -11.799 -12.961 1.00 94.00 82 PRO A CA 1
ATOM 690 C C . PRO A 1 82 ? 6.665 -11.269 -11.688 1.00 94.00 82 PRO A C 1
ATOM 692 O O . PRO A 1 82 ? 5.502 -10.876 -11.724 1.00 94.00 82 PRO A O 1
ATOM 695 N N . ALA A 1 83 ? 7.415 -11.212 -10.581 1.00 95.94 83 ALA A N 1
ATOM 696 C CA . ALA A 1 83 ? 6.930 -10.744 -9.286 1.00 95.94 83 ALA A CA 1
ATOM 697 C C . ALA A 1 83 ? 6.370 -9.309 -9.323 1.00 95.94 83 ALA A C 1
ATOM 699 O O . ALA A 1 83 ? 5.472 -8.995 -8.550 1.00 95.94 83 ALA A O 1
ATOM 700 N N . LEU A 1 84 ? 6.825 -8.456 -10.253 1.00 95.31 84 LEU A N 1
ATOM 701 C CA . LEU A 1 84 ? 6.304 -7.090 -10.424 1.00 95.31 84 LEU A CA 1
ATOM 702 C C . LEU A 1 84 ? 4.839 -7.044 -10.884 1.00 95.31 84 LEU A C 1
ATOM 704 O O . LEU A 1 84 ? 4.179 -6.020 -10.736 1.00 95.31 84 LEU A O 1
ATOM 708 N N . MET A 1 85 ? 4.331 -8.134 -11.461 1.00 94.88 85 MET A N 1
ATOM 709 C CA . MET A 1 85 ? 2.934 -8.268 -11.888 1.00 94.88 85 MET A CA 1
ATOM 710 C C . MET A 1 85 ? 2.148 -9.235 -10.992 1.00 94.88 85 MET A C 1
ATOM 712 O O . MET A 1 85 ? 1.025 -9.610 -11.322 1.00 94.88 85 MET A O 1
ATOM 716 N N . ASP A 1 86 ? 2.735 -9.664 -9.875 1.00 95.44 86 ASP A N 1
ATOM 717 C CA . ASP A 1 86 ? 2.129 -10.623 -8.963 1.00 95.44 86 ASP A CA 1
ATOM 718 C C . ASP A 1 86 ? 1.260 -9.910 -7.921 1.00 95.44 86 ASP A C 1
ATOM 720 O O . ASP A 1 86 ? 1.711 -9.001 -7.216 1.00 95.44 86 ASP A O 1
ATOM 724 N N . SER A 1 87 ? 0.009 -10.353 -7.776 1.00 96.06 87 SER A N 1
ATOM 725 C CA . SER A 1 87 ? -0.925 -9.789 -6.799 1.00 96.06 87 SER A CA 1
ATOM 726 C C . SER A 1 87 ? -0.500 -10.013 -5.344 1.00 96.06 87 SER A C 1
ATOM 728 O O . SER A 1 87 ? -1.000 -9.329 -4.457 1.00 96.06 87 SER A O 1
ATOM 730 N N . ARG A 1 88 ? 0.414 -10.956 -5.078 1.00 94.38 88 ARG A N 1
ATOM 731 C CA . ARG A 1 88 ? 0.994 -11.189 -3.744 1.00 94.38 88 ARG A CA 1
ATOM 732 C C . ARG A 1 88 ? 1.965 -10.083 -3.331 1.00 94.38 88 ARG A C 1
ATOM 734 O O . ARG A 1 88 ? 2.090 -9.823 -2.140 1.00 94.38 88 ARG A O 1
ATOM 741 N N . LEU A 1 89 ? 2.623 -9.438 -4.299 1.00 94.88 89 LEU A N 1
ATOM 742 C CA . LEU A 1 89 ? 3.447 -8.249 -4.065 1.00 94.88 89 LEU A CA 1
ATOM 743 C C . LEU A 1 89 ? 2.600 -6.975 -4.132 1.00 94.88 89 LEU A C 1
ATOM 745 O O . LEU A 1 89 ? 2.751 -6.082 -3.307 1.00 94.88 89 LEU A O 1
ATOM 749 N N . SER A 1 90 ? 1.711 -6.886 -5.124 1.00 95.56 90 SER A N 1
ATOM 750 C CA . SER A 1 90 ? 0.859 -5.716 -5.357 1.00 95.56 90 SER A CA 1
ATOM 751 C C . SER A 1 90 ? -0.620 -6.114 -5.340 1.00 95.56 90 SER A C 1
ATOM 753 O O . SER A 1 90 ? -1.180 -6.400 -6.399 1.00 95.56 90 SER A O 1
ATOM 755 N N . PRO A 1 91 ? -1.298 -6.097 -4.174 1.00 96.44 91 PRO A N 1
ATOM 756 C CA . PRO A 1 91 ? -2.707 -6.502 -4.045 1.00 96.44 91 PRO A CA 1
ATOM 757 C C . PRO A 1 91 ? -3.671 -5.722 -4.944 1.00 96.44 91 PRO A C 1
ATOM 759 O O . PRO A 1 91 ? -4.706 -6.242 -5.355 1.00 96.44 91 PRO A O 1
ATOM 762 N N . LEU A 1 92 ? -3.291 -4.502 -5.336 1.00 96.81 92 LEU A N 1
ATOM 763 C CA . LEU A 1 92 ? -3.984 -3.706 -6.349 1.00 96.81 92 LEU A CA 1
ATOM 764 C C . LEU A 1 92 ? -4.068 -4.381 -7.725 1.00 96.81 92 LEU A C 1
ATOM 766 O O . LEU A 1 92 ? -4.803 -3.881 -8.565 1.00 96.81 92 LEU A O 1
ATOM 770 N N . LEU A 1 93 ? -3.357 -5.483 -7.974 1.00 96.69 93 LEU A N 1
ATOM 771 C CA . LEU A 1 93 ? -3.424 -6.272 -9.207 1.00 96.69 93 LEU A CA 1
ATOM 772 C C . LEU A 1 93 ? -4.338 -7.501 -9.104 1.00 96.69 93 LEU A C 1
ATOM 774 O O . LEU A 1 93 ? -4.579 -8.149 -10.121 1.00 96.69 93 LEU A O 1
ATOM 778 N N . ALA A 1 94 ? -4.849 -7.837 -7.914 1.00 96.69 94 ALA A N 1
ATOM 779 C CA . ALA A 1 94 ? -5.737 -8.986 -7.732 1.00 96.69 94 ALA A CA 1
ATOM 780 C C . ALA A 1 94 ? -6.983 -8.872 -8.625 1.00 96.69 94 ALA A C 1
ATOM 782 O O . ALA A 1 94 ? -7.458 -7.773 -8.898 1.00 96.69 94 ALA A O 1
ATOM 783 N N . SER A 1 95 ? -7.524 -9.993 -9.097 1.00 96.00 95 SER A N 1
ATOM 784 C CA . SER A 1 95 ? -8.772 -9.987 -9.873 1.00 96.00 95 SER A CA 1
ATOM 785 C C . SER A 1 95 ? -9.972 -9.595 -9.009 1.00 96.00 95 SER A C 1
ATOM 787 O O . SER A 1 95 ? -9.982 -9.821 -7.799 1.00 96.00 95 SER A O 1
ATOM 789 N N . ASP A 1 96 ? -11.021 -9.065 -9.633 1.00 96.94 96 ASP A N 1
ATOM 790 C CA . ASP A 1 96 ? -12.236 -8.672 -8.911 1.00 96.94 96 ASP A CA 1
ATOM 791 C C . ASP A 1 96 ? -12.898 -9.868 -8.212 1.00 96.94 96 ASP A C 1
ATOM 793 O O . ASP A 1 96 ? -13.369 -9.728 -7.090 1.00 96.94 96 ASP A O 1
ATOM 797 N N . SER A 1 97 ? -12.840 -11.067 -8.806 1.00 97.12 97 SER A N 1
ATOM 798 C CA . SER A 1 97 ? -13.307 -12.306 -8.170 1.00 97.12 97 SER A CA 1
ATOM 799 C C . SER A 1 97 ? -12.503 -12.683 -6.925 1.00 97.12 97 SER A C 1
ATOM 801 O O . SER A 1 97 ? -13.075 -13.169 -5.954 1.00 97.12 97 SER A O 1
ATOM 803 N N . GLN A 1 98 ? -11.182 -12.455 -6.927 1.00 96.38 98 GLN A N 1
ATOM 804 C CA . GLN A 1 98 ? -10.364 -12.670 -5.729 1.00 96.38 98 GLN A CA 1
ATOM 805 C C . GLN A 1 98 ? -10.730 -11.656 -4.645 1.00 96.38 98 GLN A C 1
ATOM 807 O O . GLN A 1 98 ? -10.914 -12.035 -3.492 1.00 96.38 98 GLN A O 1
ATOM 812 N N . LEU A 1 99 ? -10.884 -10.384 -5.014 1.00 98.06 99 LEU A N 1
ATOM 813 C CA . LEU A 1 99 ? -11.223 -9.330 -4.062 1.00 98.06 99 LEU A CA 1
ATOM 814 C C . LEU A 1 99 ? -12.623 -9.510 -3.469 1.00 98.06 99 LEU A C 1
ATOM 816 O O . LEU A 1 99 ? -12.780 -9.378 -2.263 1.00 98.06 99 LEU A O 1
ATOM 820 N N . GLN A 1 100 ? -13.620 -9.876 -4.275 1.00 97.94 100 GLN A N 1
ATOM 821 C CA . GLN A 1 100 ? -14.998 -10.095 -3.820 1.00 97.94 100 GLN A CA 1
ATOM 822 C C . GLN A 1 100 ? -15.117 -11.209 -2.768 1.00 97.94 100 GLN A C 1
ATOM 824 O O . GLN A 1 100 ? -16.056 -11.207 -1.977 1.00 97.94 100 GLN A O 1
ATOM 829 N N . SER A 1 101 ? -14.168 -12.148 -2.738 1.00 97.38 101 SER A N 1
ATOM 830 C CA . SER A 1 101 ? -14.135 -13.218 -1.734 1.00 97.38 101 SER A CA 1
ATOM 831 C C . SER A 1 101 ? -13.638 -12.772 -0.352 1.00 97.38 101 SER A C 1
ATOM 833 O O . SER A 1 101 ? -13.684 -13.559 0.593 1.00 97.38 101 SER A O 1
ATOM 835 N N . LEU A 1 102 ? -13.147 -11.534 -0.220 1.00 98.19 102 LEU A N 1
ATOM 836 C CA . LEU A 1 102 ? -12.626 -11.026 1.045 1.00 98.19 102 LEU A CA 1
ATOM 837 C C . LEU A 1 102 ? -13.752 -10.796 2.069 1.00 98.19 102 LEU A C 1
ATOM 839 O O . LEU A 1 102 ? -14.853 -10.376 1.701 1.00 98.19 102 LEU A O 1
ATOM 843 N N . PRO A 1 103 ? -13.484 -11.044 3.364 1.00 97.50 103 PRO A N 1
ATOM 844 C CA . PRO A 1 103 ? -14.450 -10.801 4.428 1.00 97.50 103 PRO A CA 1
ATOM 845 C C . PRO A 1 103 ? -14.644 -9.295 4.670 1.00 97.50 103 PRO A C 1
ATOM 847 O O . PRO A 1 103 ? -14.027 -8.448 4.016 1.00 97.50 103 PRO A O 1
ATOM 850 N N . LEU A 1 104 ? -15.464 -8.958 5.672 1.00 98.12 104 LEU A N 1
ATOM 851 C CA . LEU A 1 104 ? -15.470 -7.620 6.262 1.00 98.12 104 LEU A CA 1
ATOM 852 C C . LEU A 1 104 ? -14.024 -7.181 6.532 1.00 98.12 104 LEU A C 1
ATOM 854 O O . LEU A 1 104 ? -13.297 -7.820 7.291 1.00 98.12 104 LEU A O 1
ATOM 858 N N . THR A 1 105 ? -13.609 -6.108 5.869 1.00 98.19 105 THR A N 1
ATOM 859 C CA . THR A 1 105 ? -12.215 -5.673 5.845 1.00 98.19 105 THR A CA 1
ATOM 860 C C . THR A 1 105 ? -12.094 -4.330 6.550 1.00 98.19 105 THR A C 1
ATOM 862 O O . THR A 1 105 ? -12.784 -3.372 6.202 1.00 98.19 105 THR A O 1
ATOM 865 N N . TYR A 1 106 ? -11.201 -4.243 7.531 1.00 97.94 106 TYR A N 1
ATOM 866 C CA . TYR A 1 106 ? -10.812 -2.979 8.148 1.00 97.94 106 TYR A CA 1
ATOM 867 C C . TYR A 1 106 ? -9.510 -2.481 7.527 1.00 97.94 106 TYR A C 1
ATOM 869 O O . TYR A 1 106 ? -8.523 -3.214 7.483 1.00 97.94 106 TYR A O 1
ATOM 877 N N . ILE A 1 107 ? -9.502 -1.237 7.049 1.00 98.12 107 ILE A N 1
ATOM 878 C CA . ILE A 1 107 ? -8.311 -0.585 6.503 1.00 98.12 107 ILE A CA 1
ATOM 879 C C . ILE A 1 107 ? -8.056 0.704 7.268 1.00 98.12 107 ILE A C 1
ATOM 881 O O . ILE A 1 107 ? -8.931 1.561 7.382 1.00 98.12 107 ILE A O 1
ATOM 885 N N . LEU A 1 108 ? -6.823 0.863 7.735 1.00 98.00 108 LEU A N 1
ATOM 886 C CA . LEU A 1 108 ? -6.332 2.109 8.293 1.00 98.00 108 LEU A CA 1
ATOM 887 C C . LEU A 1 108 ? -5.329 2.743 7.334 1.00 98.00 108 LEU A C 1
ATOM 889 O O . LEU A 1 108 ? -4.434 2.075 6.825 1.00 98.00 108 LEU A O 1
ATOM 893 N N . THR A 1 109 ? -5.474 4.042 7.112 1.00 98.31 109 THR A N 1
ATOM 894 C CA . THR A 1 109 ? -4.538 4.848 6.316 1.00 98.31 109 THR A CA 1
ATOM 895 C C . THR A 1 109 ? -4.100 6.058 7.127 1.00 98.31 109 THR A C 1
ATOM 897 O O . THR A 1 109 ? -4.849 6.542 7.976 1.00 98.31 109 THR A O 1
ATOM 900 N N . CYS A 1 110 ? -2.908 6.564 6.852 1.00 98.25 110 CYS A N 1
ATOM 901 C CA . CYS A 1 110 ? -2.355 7.751 7.491 1.00 98.25 110 CYS A CA 1
ATOM 902 C C . CYS A 1 110 ? -2.119 8.833 6.439 1.00 98.25 110 CYS A C 1
ATOM 904 O O . CYS A 1 110 ? -1.764 8.508 5.308 1.00 98.25 110 CYS A O 1
ATOM 906 N N . GLU A 1 111 ? -2.336 10.100 6.792 1.00 98.00 111 GLU A N 1
ATOM 907 C CA . GLU A 1 111 ? -2.156 11.203 5.843 1.00 98.00 111 GLU A CA 1
ATOM 908 C C . GLU A 1 111 ? -0.690 11.362 5.439 1.00 98.00 111 GLU A C 1
ATOM 910 O O . GLU A 1 111 ? -0.391 11.419 4.253 1.00 98.00 111 GLU A O 1
ATOM 915 N N . HIS A 1 112 ? 0.234 11.333 6.404 1.00 97.50 112 HIS A N 1
ATOM 916 C CA . HIS A 1 112 ? 1.670 11.526 6.188 1.00 97.50 112 HIS A CA 1
ATOM 917 C C . HIS A 1 112 ? 2.396 10.193 5.943 1.00 97.50 112 HIS A C 1
ATOM 919 O O . HIS A 1 112 ? 3.384 9.863 6.606 1.00 97.50 112 HIS A O 1
ATOM 925 N N . ASP A 1 113 ? 1.875 9.395 5.012 1.00 98.38 113 ASP A N 1
ATOM 926 C CA . ASP A 1 113 ? 2.412 8.088 4.630 1.00 98.38 113 ASP A CA 1
ATOM 927 C C . ASP A 1 113 ? 2.582 8.014 3.109 1.00 98.38 113 ASP A C 1
ATOM 929 O O . ASP A 1 113 ? 1.667 8.336 2.348 1.00 98.38 113 ASP A O 1
ATOM 933 N N . VAL A 1 114 ? 3.745 7.545 2.651 1.00 97.94 114 VAL A N 1
ATOM 934 C CA . VAL A 1 114 ? 3.987 7.301 1.226 1.00 97.94 114 VAL A CA 1
ATOM 935 C C . VAL A 1 114 ? 2.974 6.309 0.647 1.00 97.94 114 VAL A C 1
ATOM 937 O O . VAL A 1 114 ? 2.561 6.493 -0.488 1.00 97.94 114 VAL A O 1
ATOM 940 N N . LEU A 1 115 ? 2.478 5.346 1.425 1.00 97.81 115 LEU A N 1
ATOM 941 C CA . LEU A 1 115 ? 1.516 4.332 0.969 1.00 97.81 115 LEU A CA 1
ATOM 942 C C . LEU A 1 115 ? 0.044 4.779 1.036 1.00 97.81 115 LEU A C 1
ATOM 944 O O . LEU A 1 115 ? -0.857 3.974 0.773 1.00 97.81 115 LEU A O 1
ATOM 948 N N . ARG A 1 116 ? -0.230 6.039 1.420 1.00 98.38 116 ARG A N 1
ATOM 949 C CA . ARG A 1 116 ? -1.599 6.564 1.572 1.00 98.38 116 ARG A CA 1
ATOM 950 C C . ARG A 1 116 ? -2.432 6.328 0.317 1.00 98.38 116 ARG A C 1
ATOM 952 O O . ARG A 1 116 ? -3.550 5.820 0.401 1.00 98.38 116 ARG A O 1
ATOM 959 N N . ASP A 1 117 ? -1.900 6.731 -0.830 1.00 98.25 117 ASP A N 1
ATOM 960 C CA . ASP A 1 117 ? -2.653 6.777 -2.076 1.00 98.25 117 ASP A CA 1
ATOM 961 C C . ASP A 1 117 ? -3.016 5.362 -2.548 1.00 98.25 117 ASP A C 1
ATOM 963 O O . ASP A 1 117 ? -4.178 5.102 -2.855 1.00 98.25 117 ASP A O 1
ATOM 967 N N . GLU A 1 118 ? -2.074 4.417 -2.514 1.00 97.75 118 GLU A N 1
ATOM 968 C CA . GLU A 1 118 ? -2.323 3.001 -2.795 1.00 97.75 118 GLU A CA 1
ATOM 969 C C . GLU A 1 118 ? -3.419 2.428 -1.888 1.00 97.75 118 GLU A C 1
ATOM 971 O O . GLU A 1 118 ? -4.312 1.723 -2.368 1.00 97.75 118 GLU A O 1
ATOM 976 N N . GLY A 1 119 ? -3.391 2.766 -0.593 1.00 98.31 119 GLY A N 1
ATOM 977 C CA . GLY A 1 119 ? -4.413 2.361 0.371 1.00 98.31 119 GLY A CA 1
ATOM 978 C C . GLY A 1 119 ? -5.810 2.866 -0.002 1.00 98.31 119 GLY A C 1
ATOM 979 O O . GLY A 1 119 ? -6.768 2.091 -0.010 1.00 98.31 119 GLY A O 1
ATOM 980 N N . LEU A 1 120 ? -5.933 4.141 -0.382 1.00 98.44 120 LEU A N 1
ATOM 981 C CA . LEU A 1 120 ? -7.203 4.744 -0.809 1.00 98.44 120 LEU A CA 1
ATOM 982 C C . LEU A 1 120 ? -7.737 4.139 -2.117 1.00 98.44 120 LEU A C 1
ATOM 984 O O . LEU A 1 120 ? -8.943 3.894 -2.245 1.00 98.44 120 LEU A O 1
ATOM 988 N N . ILE A 1 121 ? -6.850 3.852 -3.073 1.00 98.19 121 ILE A N 1
ATOM 989 C CA . ILE A 1 121 ? -7.215 3.160 -4.315 1.00 98.19 121 ILE A CA 1
ATOM 990 C C . ILE A 1 121 ? -7.710 1.745 -3.993 1.00 98.19 121 ILE A C 1
ATOM 992 O O . ILE A 1 121 ? -8.745 1.320 -4.509 1.00 98.19 121 ILE A O 1
ATOM 996 N N . TYR A 1 122 ? -7.031 1.029 -3.093 1.00 98.44 122 TYR A N 1
ATOM 997 C CA . TYR A 1 122 ? -7.412 -0.330 -2.712 1.00 98.44 122 TYR A CA 1
ATOM 998 C C . TYR A 1 122 ? -8.776 -0.370 -2.011 1.00 98.44 122 TYR A C 1
ATOM 1000 O O . TYR A 1 122 ? -9.624 -1.182 -2.376 1.00 98.44 122 TYR A O 1
ATOM 1008 N N . ILE A 1 123 ? -9.042 0.566 -1.091 1.00 98.44 123 ILE A N 1
ATOM 1009 C CA . ILE A 1 123 ? -10.359 0.739 -0.451 1.00 98.44 123 ILE A CA 1
ATOM 1010 C C . ILE A 1 123 ? -11.458 0.928 -1.502 1.00 98.44 123 ILE A C 1
ATOM 1012 O O . ILE A 1 123 ? -12.504 0.280 -1.434 1.00 98.44 123 ILE A O 1
ATOM 1016 N N . THR A 1 124 ? -11.222 1.805 -2.479 1.00 97.31 124 THR A N 1
ATOM 1017 C CA . THR A 1 124 ? -12.173 2.064 -3.568 1.00 97.31 124 THR A CA 1
ATOM 1018 C C . THR A 1 124 ? -12.426 0.796 -4.376 1.00 97.31 124 THR A C 1
ATOM 1020 O O . THR A 1 124 ? -13.575 0.448 -4.649 1.00 97.31 124 THR A O 1
ATOM 1023 N N . ARG A 1 125 ? -11.364 0.052 -4.698 1.00 97.19 125 ARG A N 1
ATOM 1024 C CA . ARG A 1 125 ? -11.468 -1.190 -5.461 1.00 97.19 125 ARG A CA 1
ATOM 1025 C C . ARG A 1 125 ? -12.277 -2.261 -4.727 1.00 97.19 125 ARG A C 1
ATOM 1027 O O . ARG A 1 125 ? -13.151 -2.869 -5.336 1.00 97.19 125 ARG A O 1
ATOM 1034 N N . LEU A 1 126 ? -12.032 -2.451 -3.432 1.00 98.50 126 LEU A N 1
ATOM 1035 C CA . LEU A 1 126 ? -12.784 -3.384 -2.589 1.00 98.50 126 LEU A CA 1
ATOM 1036 C C . LEU A 1 126 ? -14.276 -3.038 -2.532 1.00 98.50 126 LEU A C 1
ATOM 1038 O O . LEU A 1 126 ? -15.125 -3.900 -2.758 1.00 98.50 126 LEU A O 1
ATOM 1042 N N . ARG A 1 127 ? -14.603 -1.763 -2.292 1.00 98.19 127 ARG A N 1
ATOM 1043 C CA . ARG A 1 127 ? -15.997 -1.295 -2.253 1.00 98.19 127 ARG A CA 1
ATOM 1044 C C . ARG A 1 127 ? -16.711 -1.517 -3.586 1.00 98.19 127 ARG A C 1
ATOM 1046 O O . ARG A 1 127 ? -17.853 -1.967 -3.590 1.00 98.19 127 ARG A O 1
ATOM 1053 N N . ASN A 1 128 ? -16.030 -1.274 -4.707 1.00 97.19 128 ASN A N 1
ATOM 1054 C CA . ASN A 1 128 ? -16.599 -1.456 -6.046 1.00 97.19 128 ASN A CA 1
ATOM 1055 C C . ASN A 1 128 ? -16.962 -2.915 -6.362 1.00 97.19 128 ASN A C 1
ATOM 1057 O O . ASN A 1 128 ? -17.896 -3.150 -7.123 1.00 97.19 128 ASN A O 1
ATOM 1061 N N . VAL A 1 129 ? -16.261 -3.889 -5.774 1.00 97.94 129 VAL A N 1
ATOM 1062 C CA . VAL A 1 129 ? -16.569 -5.322 -5.946 1.00 97.94 129 VAL A CA 1
ATOM 1063 C C . VAL A 1 129 ? -17.507 -5.876 -4.863 1.00 97.94 129 VAL A C 1
ATOM 1065 O O . VAL A 1 129 ? -17.763 -7.080 -4.816 1.00 97.94 129 VAL A O 1
ATOM 1068 N N . GLY A 1 130 ? -18.053 -5.002 -4.009 1.00 98.38 130 GLY A N 1
ATOM 1069 C CA . GLY A 1 130 ? -19.055 -5.340 -2.997 1.00 98.38 130 GLY A CA 1
ATOM 1070 C C . GLY A 1 130 ? -18.496 -5.770 -1.639 1.00 98.38 130 GLY A C 1
ATOM 1071 O O . GLY A 1 130 ? -19.270 -6.201 -0.785 1.00 98.38 130 GLY A O 1
ATOM 1072 N N . VAL A 1 131 ? -17.185 -5.644 -1.402 1.00 98.62 131 VAL A N 1
ATOM 1073 C CA . VAL A 1 131 ? -16.601 -5.926 -0.082 1.00 98.62 131 VAL A CA 1
ATOM 1074 C C . VAL A 1 131 ? -17.010 -4.830 0.897 1.00 98.62 131 VAL A C 1
ATOM 1076 O O . VAL A 1 131 ? -16.883 -3.634 0.618 1.00 98.62 131 VAL A O 1
ATOM 1079 N N . GLN A 1 132 ? -17.471 -5.236 2.080 1.00 98.19 132 GLN A N 1
ATOM 1080 C CA . GLN A 1 132 ? -17.716 -4.307 3.177 1.00 98.19 132 GLN A CA 1
ATOM 1081 C C . GLN A 1 132 ? -16.375 -3.828 3.738 1.00 98.19 132 GLN A C 1
ATOM 1083 O O . GLN A 1 132 ? -15.590 -4.627 4.251 1.00 98.19 132 GLN A O 1
ATOM 1088 N N . VAL A 1 133 ? -16.114 -2.522 3.634 1.00 98.56 133 VAL A N 1
ATOM 1089 C CA . VAL A 1 133 ? -14.858 -1.914 4.091 1.00 98.56 133 VAL A CA 1
ATOM 1090 C C . VAL A 1 133 ? -15.120 -0.863 5.160 1.00 98.56 133 VAL A C 1
ATOM 1092 O O . VAL A 1 133 ? -15.641 0.220 4.860 1.00 98.56 133 VAL A O 1
ATOM 1095 N N . ALA A 1 134 ? -14.680 -1.156 6.381 1.00 98.06 134 ALA A N 1
ATOM 1096 C CA . ALA A 1 134 ? -14.495 -0.158 7.423 1.00 98.06 134 ALA A CA 1
ATOM 1097 C C . ALA A 1 134 ? -13.157 0.552 7.190 1.00 98.06 134 ALA A C 1
ATOM 1099 O O . ALA A 1 134 ? -12.130 -0.093 6.988 1.00 98.06 134 ALA A O 1
ATOM 1100 N N . HIS A 1 135 ? -13.167 1.883 7.169 1.00 98.06 135 HIS A N 1
ATOM 1101 C CA . HIS A 1 135 ? -11.984 2.678 6.849 1.00 98.06 135 HIS A CA 1
ATOM 1102 C C . HIS A 1 135 ? -11.814 3.806 7.854 1.00 98.06 135 HIS A C 1
ATOM 1104 O O . HIS A 1 135 ? -12.709 4.636 7.994 1.00 98.06 135 HIS A O 1
ATOM 1110 N N . ASP A 1 136 ? -10.648 3.844 8.493 1.00 97.62 136 ASP A N 1
ATOM 1111 C CA . ASP A 1 136 ? -10.184 4.983 9.277 1.00 97.62 136 ASP A CA 1
ATOM 1112 C C . ASP A 1 136 ? -9.007 5.661 8.560 1.00 97.62 136 ASP A C 1
ATOM 1114 O O . ASP A 1 136 ? -8.009 5.030 8.194 1.00 97.62 136 ASP A O 1
ATOM 1118 N N . HIS A 1 137 ? -9.121 6.972 8.362 1.00 97.88 137 HIS A N 1
ATOM 1119 C CA . HIS A 1 137 ? -8.037 7.811 7.865 1.00 97.88 137 HIS A CA 1
ATOM 1120 C C . HIS A 1 137 ? -7.548 8.715 8.995 1.00 97.88 137 HIS A C 1
ATOM 1122 O O . HIS A 1 137 ? -8.329 9.475 9.566 1.00 97.88 137 HIS A O 1
ATOM 1128 N N . ILE A 1 138 ? -6.272 8.591 9.354 1.00 97.94 138 ILE A N 1
ATOM 1129 C CA . ILE A 1 138 ? -5.659 9.328 10.460 1.00 97.94 138 ILE A CA 1
ATOM 1130 C C . ILE A 1 138 ? -4.918 10.537 9.887 1.00 97.94 138 ILE A C 1
ATOM 1132 O O . ILE A 1 138 ? -3.822 10.390 9.343 1.00 97.94 138 ILE A O 1
ATOM 1136 N N . GLU A 1 139 ? -5.524 11.717 10.021 1.00 97.25 139 GLU A N 1
ATOM 1137 C CA . GLU A 1 139 ? -5.044 12.982 9.440 1.00 97.25 139 GLU A CA 1
ATOM 1138 C C . GLU A 1 139 ? -3.670 13.407 9.998 1.00 97.25 139 GLU A C 1
ATOM 1140 O O . GLU A 1 139 ? -2.843 13.944 9.271 1.00 97.25 139 GLU A O 1
ATOM 1145 N N . GLU A 1 140 ? -3.351 13.117 11.265 1.00 95.31 140 GLU A N 1
ATOM 1146 C CA . GLU A 1 140 ? -2.013 13.378 11.832 1.00 95.31 140 GLU A CA 1
ATOM 1147 C C . GLU A 1 140 ? -1.077 12.159 11.763 1.00 95.31 140 GLU A C 1
ATOM 1149 O O . GLU A 1 140 ? 0.039 12.184 12.284 1.00 95.31 140 GLU A O 1
ATOM 1154 N N . GLY A 1 141 ? -1.537 11.061 11.162 1.00 96.00 141 GLY A N 1
ATOM 1155 C CA . GLY A 1 141 ? -0.842 9.781 11.169 1.00 96.00 141 GLY A CA 1
ATOM 1156 C C . GLY A 1 141 ? 0.383 9.769 10.263 1.00 96.00 141 GLY A C 1
ATOM 1157 O O . GLY A 1 141 ? 0.387 10.400 9.208 1.00 96.00 141 GLY A O 1
ATOM 1158 N N . ILE A 1 142 ? 1.376 8.972 10.654 1.00 96.50 142 ILE A N 1
ATOM 1159 C CA . ILE A 1 142 ? 2.552 8.607 9.854 1.00 96.50 142 ILE A CA 1
ATOM 1160 C C . ILE A 1 142 ? 2.578 7.094 9.632 1.00 96.50 142 ILE A C 1
ATOM 1162 O O . ILE A 1 142 ? 1.887 6.344 10.330 1.00 96.50 142 ILE A O 1
ATOM 1166 N N . HIS A 1 143 ? 3.414 6.636 8.703 1.00 97.06 143 HIS A N 1
ATOM 1167 C CA . HIS A 1 143 ? 3.601 5.209 8.472 1.00 97.06 143 HIS A CA 1
ATOM 1168 C C . HIS A 1 143 ? 3.930 4.447 9.768 1.00 97.06 143 HIS A C 1
ATOM 1170 O O . HIS A 1 143 ? 4.780 4.862 10.558 1.00 97.06 143 HIS A O 1
ATOM 1176 N N . GLY A 1 144 ? 3.255 3.316 9.985 1.00 94.25 144 GLY A N 1
ATOM 1177 C CA . GLY A 1 144 ? 3.506 2.442 11.132 1.00 94.25 144 GLY A CA 1
ATOM 1178 C C . GLY A 1 144 ? 3.040 2.987 12.487 1.00 94.25 144 GLY A C 1
ATOM 1179 O O . GLY A 1 144 ? 3.458 2.452 13.509 1.00 94.25 144 GLY A O 1
ATOM 1180 N N . VAL A 1 145 ? 2.169 4.007 12.531 1.00 95.00 145 VAL A N 1
ATOM 1181 C CA . VAL A 1 145 ? 1.721 4.686 13.770 1.00 95.00 145 VAL A CA 1
ATOM 1182 C C . VAL A 1 145 ? 1.339 3.738 14.922 1.00 95.00 145 VAL A C 1
ATOM 1184 O O . VAL A 1 145 ? 1.679 4.008 16.072 1.00 95.00 145 VAL A O 1
ATOM 1187 N N . MET A 1 146 ? 0.703 2.597 14.633 1.00 90.88 146 MET A N 1
ATOM 1188 C CA . MET A 1 146 ? 0.316 1.590 15.637 1.00 90.88 146 MET A CA 1
ATOM 1189 C C . MET A 1 146 ? 1.503 0.848 16.264 1.00 90.88 146 MET A C 1
ATOM 1191 O O . MET A 1 146 ? 1.414 0.393 17.399 1.00 90.88 146 MET A O 1
ATOM 1195 N N . SER A 1 147 ? 2.621 0.722 15.551 1.00 90.12 147 SER A N 1
ATOM 1196 C CA . SER A 1 147 ? 3.842 0.080 16.051 1.00 90.12 147 SER A CA 1
ATOM 1197 C C . SER A 1 147 ? 4.687 1.019 16.918 1.00 90.12 147 SER A C 1
ATOM 1199 O O . SER A 1 147 ? 5.590 0.564 17.614 1.00 90.12 147 SER A O 1
ATOM 1201 N N . LEU A 1 148 ? 4.385 2.321 16.921 1.00 88.94 148 LEU A N 1
ATOM 1202 C CA . LEU A 1 148 ? 5.137 3.353 17.647 1.00 88.94 148 LEU A CA 1
ATOM 1203 C C . LEU A 1 148 ? 4.603 3.605 19.070 1.00 88.94 148 LEU A C 1
ATOM 1205 O O . LEU A 1 148 ? 4.903 4.632 19.678 1.00 88.94 148 LEU A O 1
ATOM 1209 N N . ILE A 1 149 ? 3.808 2.677 19.611 1.00 87.69 149 ILE A N 1
ATOM 1210 C CA . ILE A 1 149 ? 3.226 2.771 20.960 1.00 87.69 149 ILE A CA 1
ATOM 1211 C C . ILE A 1 149 ? 4.223 2.485 22.083 1.00 87.69 149 ILE A C 1
ATOM 1213 O O . ILE A 1 149 ? 4.018 2.932 23.208 1.00 87.69 149 ILE A O 1
ATOM 1217 N N . ALA A 1 150 ? 5.284 1.735 21.787 1.00 82.19 150 ALA A N 1
ATOM 1218 C CA . ALA A 1 150 ? 6.272 1.308 22.766 1.00 82.19 150 ALA A CA 1
ATOM 1219 C C . ALA A 1 150 ? 7.531 2.186 22.726 1.00 82.19 150 ALA A C 1
ATOM 1221 O O . ALA A 1 150 ? 7.719 3.032 21.843 1.00 82.19 150 ALA A O 1
ATOM 1222 N N . MET A 1 151 ? 8.424 1.956 23.687 1.00 72.75 151 MET A N 1
ATOM 1223 C CA . MET A 1 151 ? 9.736 2.595 23.707 1.00 72.75 151 MET A CA 1
ATOM 1224 C C . MET A 1 151 ? 10.538 2.248 22.441 1.00 72.75 151 MET A C 1
ATOM 1226 O O . MET A 1 151 ? 10.468 1.111 21.974 1.00 72.75 151 MET A O 1
ATOM 1230 N N . PRO A 1 152 ? 11.313 3.199 21.888 1.00 81.88 152 PRO A N 1
ATOM 1231 C CA . PRO A 1 152 ? 11.625 4.521 22.438 1.00 81.88 152 PRO A CA 1
ATOM 1232 C C . PRO A 1 152 ? 10.620 5.643 22.089 1.00 81.88 152 PRO A C 1
ATOM 1234 O O . PRO A 1 152 ? 10.841 6.781 22.494 1.00 81.88 152 PRO A O 1
ATOM 1237 N N . TYR A 1 153 ? 9.542 5.368 21.347 1.00 84.75 153 TYR A N 1
ATOM 1238 C CA . TYR A 1 153 ? 8.697 6.417 20.755 1.00 84.75 153 TYR A CA 1
ATOM 1239 C C . TYR A 1 153 ? 7.539 6.870 21.650 1.00 84.75 153 TYR A C 1
ATOM 1241 O O . TYR A 1 153 ? 7.290 8.070 21.735 1.00 84.75 153 TYR A O 1
ATOM 1249 N N . ASN A 1 154 ? 6.843 5.939 22.319 1.00 83.56 154 ASN A N 1
ATOM 1250 C CA . ASN A 1 154 ? 5.674 6.222 23.172 1.00 83.56 154 ASN A CA 1
ATOM 1251 C C . ASN A 1 154 ? 4.671 7.204 22.531 1.00 83.56 154 ASN A C 1
ATOM 1253 O O . ASN A 1 154 ? 4.181 8.140 23.173 1.00 83.56 154 ASN A O 1
ATOM 1257 N N . LEU A 1 155 ? 4.390 7.030 21.240 1.00 88.75 155 LEU A N 1
ATOM 1258 C CA . LEU A 1 155 ? 3.572 7.968 20.490 1.00 88.75 155 LEU A CA 1
ATOM 1259 C C . LEU A 1 155 ? 2.110 7.860 20.943 1.00 88.75 155 LEU A C 1
ATOM 1261 O O . LEU A 1 155 ? 1.434 6.869 20.666 1.00 88.75 155 LEU A O 1
ATOM 1265 N N . GLN A 1 156 ? 1.590 8.910 21.587 1.00 92.00 156 GLN A N 1
ATOM 1266 C CA . GLN A 1 156 ? 0.194 8.951 22.052 1.00 92.00 156 GLN A CA 1
ATOM 1267 C C . GLN A 1 156 ? -0.816 8.728 20.920 1.00 92.00 156 GLN A C 1
ATOM 1269 O O . GLN A 1 156 ? -1.865 8.126 21.137 1.00 92.00 156 GLN A O 1
ATOM 1274 N N . LEU A 1 157 ? -0.499 9.189 19.705 1.00 94.00 157 LEU A N 1
ATOM 1275 C CA . LEU A 1 157 ? -1.332 8.931 18.532 1.00 94.00 157 LEU A CA 1
ATOM 1276 C C . LEU A 1 157 ? -1.420 7.430 18.223 1.00 94.00 157 LEU A C 1
ATOM 1278 O O . LEU A 1 157 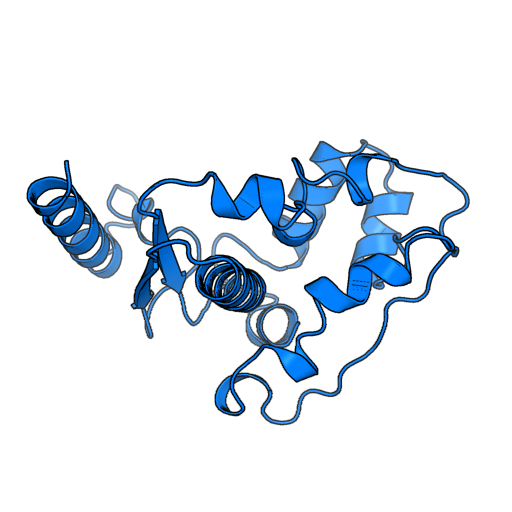? -2.504 6.943 17.925 1.00 94.00 157 LEU A O 1
ATOM 1282 N N . GLY A 1 158 ? -0.319 6.688 18.367 1.00 93.31 158 GLY A N 1
ATOM 1283 C CA . GLY A 1 158 ? -0.307 5.234 18.207 1.00 93.31 158 GLY A CA 1
ATOM 1284 C C . GLY A 1 158 ? -1.249 4.532 19.179 1.00 93.31 158 GLY A C 1
ATOM 1285 O O . GLY A 1 158 ? -1.975 3.632 18.766 1.00 93.31 158 GLY A O 1
ATOM 1286 N N . LEU A 1 159 ? -1.296 4.979 20.441 1.00 93.19 159 LEU A N 1
ATOM 1287 C CA . LEU A 1 159 ? -2.195 4.414 21.454 1.00 93.19 159 LEU A CA 1
ATOM 1288 C C . LEU A 1 159 ? -3.660 4.642 21.072 1.00 93.19 159 LEU A C 1
ATOM 1290 O O . LEU A 1 159 ? -4.426 3.687 21.010 1.00 93.19 159 LEU A O 1
ATOM 1294 N N . LYS A 1 160 ? -4.022 5.880 20.711 1.00 94.31 160 LYS A N 1
ATOM 1295 C CA . LYS A 1 160 ? -5.384 6.223 20.263 1.00 94.31 160 LYS A CA 1
ATOM 1296 C C . LYS A 1 160 ? -5.809 5.410 19.042 1.00 94.31 160 LYS A C 1
ATOM 1298 O O . LYS A 1 160 ? -6.937 4.933 18.967 1.00 94.31 160 LYS A O 1
ATOM 1303 N N . VAL A 1 161 ? -4.911 5.254 18.069 1.00 95.75 161 VAL A N 1
ATOM 1304 C CA . VAL A 1 161 ? -5.180 4.452 16.871 1.00 95.75 161 VAL A CA 1
ATOM 1305 C C . VAL A 1 161 ? -5.336 2.969 17.225 1.00 95.75 161 VAL A C 1
ATOM 1307 O O . VAL A 1 161 ? -6.246 2.314 16.718 1.00 95.75 161 VAL A O 1
ATOM 1310 N N . GLY A 1 162 ? -4.495 2.452 18.123 1.00 94.19 162 GLY A N 1
ATOM 1311 C CA . GLY A 1 162 ? -4.602 1.092 18.647 1.00 94.19 162 GLY A CA 1
ATOM 1312 C C . GLY A 1 162 ? -5.940 0.837 19.343 1.00 94.19 162 GLY A C 1
ATOM 1313 O O . GLY A 1 162 ? -6.600 -0.151 19.040 1.00 94.19 162 GLY A O 1
ATOM 1314 N N . GLU A 1 163 ? -6.388 1.753 20.201 1.00 94.12 163 GLU A N 1
ATOM 1315 C CA . GLU A 1 163 ? -7.697 1.683 20.866 1.00 94.12 163 GLU A CA 1
ATOM 1316 C C . GLU A 1 163 ? -8.857 1.693 19.863 1.00 94.12 163 GLU A C 1
ATOM 1318 O O . GLU A 1 163 ? -9.790 0.899 19.998 1.00 94.12 163 GLU A O 1
ATOM 1323 N N . LYS A 1 164 ? -8.794 2.536 18.820 1.00 93.81 164 LYS A N 1
ATOM 1324 C CA . LYS A 1 164 ? -9.796 2.531 17.738 1.00 93.81 164 LYS A CA 1
ATOM 1325 C C . LYS A 1 164 ? -9.858 1.177 17.032 1.00 93.81 164 L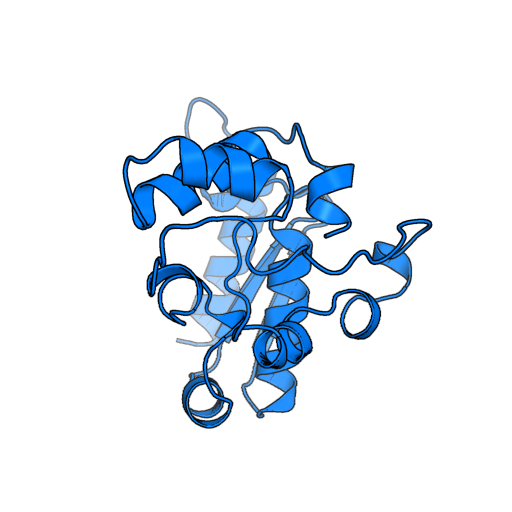YS A C 1
ATOM 1327 O O . LYS A 1 164 ? -10.952 0.650 16.837 1.00 93.81 164 LYS A O 1
ATOM 1332 N N . TYR A 1 165 ? -8.702 0.608 16.690 1.00 94.94 165 TYR A N 1
ATOM 1333 C CA . TYR A 1 165 ? -8.621 -0.706 16.056 1.00 94.94 165 TYR A CA 1
ATOM 1334 C C . TYR A 1 165 ? -9.176 -1.816 16.959 1.00 94.94 165 TYR A C 1
ATOM 1336 O O . TYR A 1 165 ? -10.011 -2.599 16.512 1.00 94.94 165 TYR A O 1
ATOM 1344 N N . ILE A 1 166 ? -8.786 -1.848 18.238 1.00 95.88 166 ILE A N 1
ATOM 1345 C CA . ILE A 1 166 ? -9.286 -2.830 19.213 1.00 95.88 166 ILE A CA 1
ATOM 1346 C C . ILE A 1 166 ? -10.805 -2.703 19.376 1.00 95.88 166 ILE A C 1
ATOM 1348 O O . ILE A 1 166 ? -11.510 -3.700 19.257 1.00 95.88 166 ILE A O 1
ATOM 1352 N N . SER A 1 167 ? -11.329 -1.484 19.541 1.00 96.44 167 SER A N 1
ATOM 1353 C CA . SER A 1 167 ? -12.776 -1.260 19.655 1.00 96.44 167 SER A CA 1
ATOM 1354 C C . SER A 1 167 ? -13.540 -1.692 18.402 1.00 96.44 167 SER A C 1
ATOM 1356 O O . SER A 1 167 ? -14.694 -2.112 18.493 1.00 96.44 167 SER A O 1
ATOM 1358 N N . TRP A 1 168 ? -12.928 -1.574 17.219 1.00 97.31 168 TRP A N 1
ATOM 1359 C CA . TRP A 1 168 ? -13.519 -2.098 15.994 1.00 97.31 168 TRP A CA 1
ATOM 1360 C C . TRP A 1 168 ? -13.553 -3.629 16.004 1.00 97.31 168 TRP A C 1
ATOM 1362 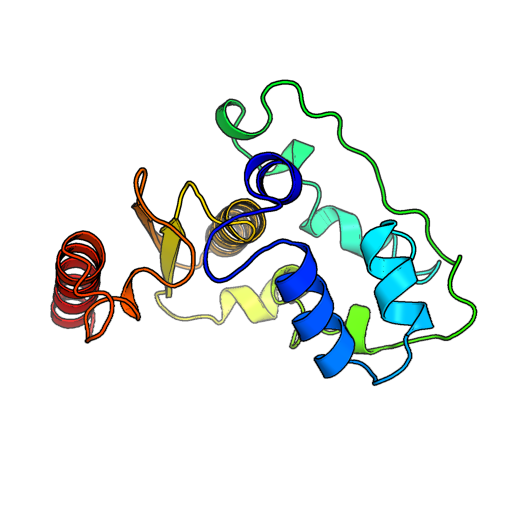O O . TRP A 1 168 ? -14.599 -4.195 15.695 1.00 97.31 168 TRP A O 1
ATOM 1372 N N . LEU A 1 169 ? -12.467 -4.296 16.406 1.00 96.94 169 LEU A N 1
ATOM 1373 C CA . LEU A 1 169 ? -12.425 -5.758 16.503 1.00 96.94 169 LEU A CA 1
ATOM 1374 C C . LEU A 1 169 ? -13.477 -6.295 17.478 1.00 96.94 169 LEU A C 1
ATOM 1376 O O . LEU A 1 169 ? -14.255 -7.154 17.091 1.00 96.94 169 LEU A O 1
ATOM 1380 N N . GLU A 1 170 ? -13.571 -5.737 18.688 1.00 97.69 170 GLU A N 1
ATOM 1381 C CA . GLU A 1 170 ? -14.541 -6.157 19.719 1.00 97.69 170 GLU A CA 1
ATOM 1382 C C . GLU A 1 170 ? -16.008 -6.067 19.267 1.00 97.69 170 GLU A C 1
ATOM 1384 O O . GLU A 1 170 ? -16.881 -6.722 19.830 1.00 97.69 170 GLU A O 1
ATOM 1389 N N . LYS A 1 171 ? -16.303 -5.227 18.269 1.00 96.94 171 LYS A N 1
ATOM 1390 C CA . LYS A 1 171 ? -17.655 -5.059 17.717 1.00 96.94 171 LYS A CA 1
ATOM 1391 C C . LYS A 1 171 ? -17.949 -5.981 16.537 1.00 96.94 171 LYS A C 1
ATOM 1393 O O . LYS A 1 171 ? -19.114 -6.096 16.163 1.00 96.94 171 LYS A O 1
ATOM 1398 N N . ASN A 1 172 ? -16.925 -6.551 15.904 1.00 96.38 172 ASN A N 1
ATOM 1399 C CA . ASN A 1 172 ? -17.044 -7.213 14.601 1.00 96.38 172 ASN A CA 1
ATOM 1400 C C . ASN A 1 172 ? -16.469 -8.643 14.565 1.00 96.38 172 ASN A C 1
ATOM 1402 O O . ASN A 1 172 ? -16.595 -9.297 13.529 1.00 96.38 172 ASN A O 1
ATOM 1406 N N . LEU A 1 173 ? -15.866 -9.123 15.659 1.00 90.75 173 LEU A N 1
ATOM 1407 C CA . LEU A 1 173 ? -15.380 -10.493 15.871 1.00 90.75 173 LEU A CA 1
ATOM 1408 C C . LEU A 1 173 ? -15.942 -11.058 17.178 1.00 90.75 173 LEU A C 1
ATOM 1410 O O . LEU A 1 173 ? -16.229 -12.275 17.192 1.00 90.75 173 LEU A O 1
#

pLDDT: mean 95.08, std 3.53, range [72.75, 98.62]

InterPro domains:
  IPR013094 Alpha/beta hydrolase fold-3 [PF07859] (84-146)
  IPR029058 Alpha/Beta hydrolase fold [G3DSA:3.40.50.1820] (1-153)
  IPR029058 Alpha/Beta hydrolase fold [SSF53474] (2-173)